Protein AF-A0A6P2E021-F1 (afdb_monomer_lite)

Radius of gyration: 16.38 Å; chains: 1; bounding box: 40×16×46 Å

Sequence (65 aa):
MKAIYGLAVIPFIGFLSGGAILSKVDPLFLGLPFLMVWNIAWMFISSGILAVIYWFDSHAEDAQP

Structure (mmCIF, N/CA/C/O backbone):
data_AF-A0A6P2E021-F1
#
_entry.id   AF-A0A6P2E021-F1
#
loop_
_atom_site.group_PDB
_atom_site.id
_atom_site.type_symbol
_atom_site.label_atom_id
_atom_site.label_alt_id
_atom_site.label_comp_id
_atom_site.label_asym_id
_atom_site.label_entity_id
_atom_site.label_seq_id
_atom_site.pdbx_PDB_ins_code
_atom_site.Cartn_x
_atom_site.Cartn_y
_atom_site.Cartn_z
_atom_site.occupancy
_atom_site.B_iso_or_equiv
_atom_site.auth_seq_id
_atom_site.auth_comp_id
_atom_site.auth_asym_id
_atom_site.auth_atom_id
_atom_site.pdbx_PDB_model_num
ATOM 1 N N . MET A 1 1 ? 4.672 -10.219 -24.373 1.00 51.34 1 MET A N 1
ATOM 2 C CA . MET A 1 1 ? 3.880 -9.106 -23.796 1.00 51.34 1 MET A CA 1
ATOM 3 C C . MET A 1 1 ? 2.447 -9.525 -23.396 1.00 51.34 1 MET A C 1
ATOM 5 O O . MET A 1 1 ? 1.495 -9.011 -23.963 1.00 51.34 1 MET A O 1
ATOM 9 N N . LYS A 1 2 ? 2.227 -10.475 -22.466 1.00 51.44 2 LYS A N 1
ATOM 10 C CA . LYS A 1 2 ? 0.844 -10.887 -22.082 1.00 51.44 2 LYS A CA 1
ATOM 11 C C . LYS A 1 2 ? 0.623 -11.110 -20.582 1.00 51.44 2 LYS A C 1
ATOM 13 O O . LYS A 1 2 ? -0.450 -10.788 -20.093 1.00 51.44 2 LYS A O 1
ATOM 18 N N . ALA A 1 3 ? 1.622 -11.597 -19.843 1.00 58.72 3 ALA A N 1
ATOM 19 C CA . ALA A 1 3 ? 1.466 -11.880 -18.410 1.00 58.72 3 ALA A CA 1
ATOM 20 C C . ALA A 1 3 ? 1.331 -10.609 -17.546 1.00 58.72 3 ALA A C 1
ATOM 22 O O . ALA A 1 3 ? 0.577 -10.599 -16.579 1.00 58.72 3 ALA A O 1
ATOM 23 N N . ILE A 1 4 ? 1.990 -9.515 -17.946 1.00 60.28 4 ILE A N 1
ATOM 24 C CA . ILE A 1 4 ? 1.993 -8.229 -17.229 1.00 60.28 4 ILE A CA 1
ATOM 25 C C . ILE A 1 4 ? 0.598 -7.582 -17.171 1.00 60.28 4 ILE A C 1
ATOM 27 O O . ILE A 1 4 ? 0.207 -7.067 -16.128 1.00 60.28 4 ILE A O 1
ATOM 31 N N . TYR A 1 5 ? -0.209 -7.691 -18.233 1.00 61.03 5 TYR A N 1
ATOM 32 C CA . TYR A 1 5 ? -1.594 -7.197 -18.220 1.00 61.03 5 TYR A CA 1
ATOM 33 C C . TYR A 1 5 ? -2.483 -7.941 -17.209 1.00 61.03 5 TYR A C 1
ATOM 35 O O . TYR A 1 5 ? -3.458 -7.374 -16.722 1.00 61.03 5 TYR A O 1
ATOM 43 N N . GLY A 1 6 ? -2.132 -9.178 -16.835 1.00 62.41 6 GLY A N 1
ATOM 44 C CA . GLY A 1 6 ? -2.821 -9.918 -15.775 1.00 62.41 6 GLY A CA 1
ATOM 45 C C . GLY A 1 6 ? -2.604 -9.315 -14.382 1.00 62.41 6 GLY A C 1
ATOM 46 O O . GLY A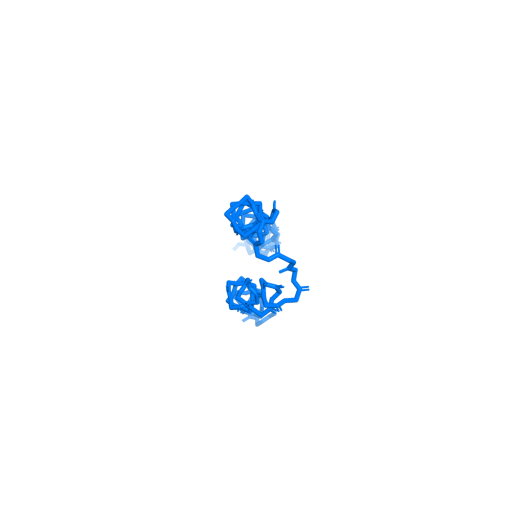 1 6 ? -3.521 -9.336 -13.563 1.00 62.41 6 GLY A O 1
ATOM 47 N N . LEU A 1 7 ? -1.438 -8.706 -14.124 1.00 66.25 7 LEU A N 1
ATOM 48 C CA . LEU A 1 7 ? -1.156 -8.039 -12.847 1.00 66.25 7 LEU A CA 1
ATOM 49 C C . LEU A 1 7 ? -2.005 -6.775 -12.653 1.00 66.25 7 LEU A C 1
ATOM 51 O O . LEU A 1 7 ? -2.323 -6.432 -11.519 1.00 66.25 7 LEU A O 1
ATOM 55 N N . ALA A 1 8 ? -2.437 -6.118 -13.734 1.00 66.38 8 ALA A N 1
ATOM 56 C CA . ALA A 1 8 ? -3.297 -4.935 -13.663 1.00 66.38 8 ALA A CA 1
ATOM 57 C C . ALA A 1 8 ? -4.725 -5.245 -13.166 1.00 66.38 8 ALA A C 1
ATOM 59 O O . ALA A 1 8 ? -5.418 -4.353 -12.683 1.00 66.38 8 ALA A O 1
ATOM 60 N N . VAL A 1 9 ? -5.163 -6.507 -13.227 1.00 71.50 9 VAL A N 1
ATOM 61 C CA . VAL A 1 9 ? -6.480 -6.932 -12.715 1.00 71.50 9 VAL A CA 1
ATOM 62 C C . VAL A 1 9 ? -6.472 -7.079 -11.186 1.00 71.50 9 VAL A C 1
ATOM 64 O O . VAL A 1 9 ? -7.502 -6.895 -10.536 1.00 71.50 9 VAL A O 1
ATOM 67 N N . ILE A 1 10 ? -5.306 -7.348 -10.591 1.00 75.62 10 ILE A N 1
ATOM 68 C CA . ILE A 1 10 ? -5.122 -7.526 -9.142 1.00 75.62 10 ILE A CA 1
ATOM 69 C C . ILE A 1 10 ? -5.602 -6.305 -8.333 1.00 75.62 10 ILE A C 1
ATOM 71 O O . ILE A 1 10 ? -6.425 -6.498 -7.434 1.00 75.62 10 ILE A O 1
ATOM 75 N N . PRO A 1 11 ? -5.185 -5.055 -8.636 1.00 72.81 11 PRO A N 1
ATOM 76 C CA . PRO A 1 11 ? -5.673 -3.881 -7.912 1.00 72.81 11 PRO A CA 1
ATOM 77 C C . PRO A 1 11 ? -7.184 -3.667 -8.056 1.00 72.81 11 PRO A C 1
ATOM 79 O O . PRO A 1 11 ? -7.816 -3.161 -7.132 1.00 72.81 11 PRO A O 1
ATOM 82 N N . PHE A 1 12 ? -7.795 -4.117 -9.155 1.00 74.50 12 PHE A N 1
ATOM 83 C CA . PHE A 1 12 ? -9.237 -3.987 -9.378 1.00 74.50 12 PHE A CA 1
ATOM 84 C C . PHE A 1 12 ? -10.057 -4.907 -8.460 1.00 74.50 12 PHE A C 1
ATOM 86 O O . PHE A 1 12 ? -11.002 -4.471 -7.801 1.00 74.50 12 PHE A O 1
ATOM 93 N N . ILE A 1 13 ? -9.651 -6.177 -8.355 1.00 79.38 13 ILE A N 1
ATOM 94 C CA . ILE A 1 13 ? -10.245 -7.148 -7.416 1.00 79.38 13 ILE A CA 1
ATOM 95 C C . ILE A 1 13 ? -10.021 -6.686 -5.971 1.00 79.38 13 ILE A C 1
ATOM 97 O O . ILE A 1 13 ? -10.881 -6.835 -5.097 1.00 79.38 13 ILE A O 1
ATOM 101 N N . GLY A 1 14 ? -8.870 -6.075 -5.726 1.00 73.44 14 GLY A N 1
ATOM 102 C CA . GLY A 1 14 ? -8.510 -5.508 -4.448 1.00 73.44 14 GLY A CA 1
ATOM 103 C C . GLY A 1 14 ? -9.378 -4.374 -3.949 1.00 73.44 14 GLY A C 1
ATOM 104 O O . GLY A 1 14 ? -9.848 -4.362 -2.809 1.00 73.44 14 GLY A O 1
ATOM 105 N N . PHE A 1 15 ? -9.645 -3.436 -4.843 1.00 74.00 15 PHE A N 1
ATOM 106 C CA . PHE A 1 15 ? -10.522 -2.320 -4.551 1.00 74.00 15 PHE A CA 1
ATOM 107 C C . PHE A 1 15 ? -11.951 -2.798 -4.231 1.00 74.00 15 PHE A C 1
ATOM 109 O O . PHE A 1 15 ? -12.567 -2.324 -3.277 1.00 74.00 15 PHE A O 1
ATOM 116 N N . LEU A 1 16 ? -12.449 -3.807 -4.959 1.00 76.38 16 LEU A N 1
ATOM 117 C CA . LEU A 1 16 ? -13.788 -4.384 -4.763 1.00 76.38 16 LEU A CA 1
ATOM 118 C C . LEU A 1 16 ? -13.919 -5.240 -3.492 1.00 76.38 16 LEU A C 1
ATOM 120 O O . LEU A 1 16 ? -14.994 -5.302 -2.892 1.00 76.38 16 LEU A O 1
ATOM 124 N N . SER A 1 17 ? -12.840 -5.882 -3.046 1.00 76.06 17 SER A N 1
ATOM 125 C CA . SER A 1 17 ? -12.862 -6.748 -1.857 1.00 76.06 17 SER A CA 1
ATOM 126 C C . SER A 1 17 ? -12.939 -5.980 -0.532 1.00 76.06 17 SER A C 1
ATOM 128 O O . SER A 1 17 ? -13.360 -6.558 0.471 1.00 76.06 17 SER A O 1
ATOM 130 N N . GLY A 1 18 ? -12.664 -4.670 -0.529 1.00 69.69 18 GLY A N 1
ATOM 131 C CA . GLY A 1 18 ? -12.770 -3.827 0.666 1.00 69.69 18 GLY A CA 1
ATOM 132 C C . GLY A 1 18 ? -14.159 -3.854 1.311 1.00 69.69 18 GLY A C 1
ATOM 133 O O . GLY A 1 18 ? -14.266 -4.031 2.521 1.00 69.69 18 GLY A O 1
ATOM 134 N N . GLY A 1 19 ? -15.230 -3.777 0.513 1.00 70.69 19 GLY A N 1
ATOM 135 C CA . GLY A 1 19 ? -16.610 -3.831 1.019 1.00 70.69 19 GLY A CA 1
ATOM 136 C C . GLY A 1 19 ? -17.057 -5.229 1.470 1.00 70.69 19 GLY A C 1
ATOM 137 O O . GLY A 1 19 ? -17.785 -5.372 2.455 1.00 70.69 19 GLY A O 1
ATOM 138 N N . ALA A 1 20 ? -16.586 -6.279 0.791 1.00 70.44 20 ALA A N 1
ATOM 139 C CA . ALA A 1 20 ? -16.898 -7.664 1.149 1.00 70.44 20 ALA A CA 1
ATOM 140 C C . ALA A 1 20 ? -16.250 -8.074 2.481 1.00 70.44 20 ALA A C 1
ATOM 142 O O . ALA A 1 20 ? -16.868 -8.780 3.280 1.00 70.44 20 ALA A O 1
ATOM 143 N N . ILE A 1 21 ? -15.025 -7.604 2.738 1.00 67.88 21 ILE A N 1
ATOM 144 C CA . ILE A 1 21 ? -14.323 -7.851 4.000 1.00 67.88 21 ILE A CA 1
ATOM 145 C C . ILE A 1 21 ? -14.928 -6.984 5.108 1.00 67.88 21 ILE A C 1
ATOM 147 O O . ILE A 1 21 ? -15.188 -7.512 6.185 1.00 67.88 21 ILE A O 1
ATOM 151 N N . LEU A 1 22 ? -15.277 -5.721 4.819 1.00 67.06 22 LEU A N 1
ATOM 152 C CA . LEU A 1 22 ? -15.964 -4.819 5.755 1.00 67.06 22 LEU A CA 1
ATOM 153 C C . LEU A 1 22 ? -17.269 -5.413 6.310 1.00 67.06 22 LEU A C 1
ATOM 155 O O . LEU A 1 22 ? -17.614 -5.181 7.459 1.00 67.06 22 LEU A O 1
ATOM 159 N N . SER A 1 23 ? -17.969 -6.219 5.510 1.00 67.62 23 SER A N 1
ATOM 160 C CA . SER A 1 23 ? -19.210 -6.897 5.914 1.00 67.62 23 SER A CA 1
ATOM 161 C C . SER A 1 23 ? -18.990 -8.060 6.897 1.00 67.62 23 SER A C 1
ATOM 163 O O . SER A 1 23 ? -19.952 -8.561 7.476 1.00 67.62 23 SER A O 1
ATOM 165 N N . LYS A 1 24 ? -17.747 -8.538 7.051 1.00 72.00 24 LYS A N 1
ATOM 166 C CA . LYS A 1 24 ? -17.375 -9.636 7.961 1.00 72.00 24 LYS A CA 1
ATOM 167 C C . LYS A 1 24 ? -16.613 -9.177 9.205 1.00 72.00 24 LYS A C 1
ATOM 169 O O . LYS A 1 24 ? -16.539 -9.945 10.159 1.00 72.00 24 LYS A O 1
ATOM 174 N N . VAL A 1 25 ? -16.049 -7.971 9.202 1.00 64.94 25 VAL A N 1
ATOM 175 C CA . VAL A 1 25 ? -15.444 -7.349 10.389 1.00 64.94 25 VAL A CA 1
ATOM 176 C C . VAL A 1 25 ? -16.447 -6.433 11.078 1.00 64.94 25 VAL A C 1
ATOM 178 O O . VAL A 1 25 ? -17.238 -5.757 10.431 1.00 64.94 25 VAL A O 1
ATOM 181 N N . ASP A 1 26 ? -16.405 -6.423 12.407 1.00 61.50 26 ASP A N 1
ATOM 182 C CA . ASP A 1 26 ? -17.327 -5.661 13.242 1.00 61.50 26 ASP A CA 1
ATOM 183 C C . ASP A 1 26 ? -17.281 -4.151 12.888 1.00 61.50 26 ASP A C 1
ATOM 185 O O . ASP A 1 26 ? -16.226 -3.515 13.048 1.00 61.50 26 ASP A O 1
ATOM 189 N N . PRO A 1 27 ? -18.387 -3.546 12.402 1.00 63.47 27 PRO A N 1
ATOM 190 C CA . PRO A 1 27 ? -18.397 -2.169 11.896 1.00 63.47 27 PRO A CA 1
ATOM 191 C C . PRO A 1 27 ? -18.019 -1.132 12.957 1.00 63.47 27 PRO A C 1
ATOM 193 O O . PRO A 1 27 ? -17.498 -0.066 12.625 1.00 63.47 27 PRO A O 1
ATOM 196 N N . LEU A 1 28 ? -18.279 -1.448 14.229 1.00 60.06 28 LEU A N 1
ATOM 197 C CA . LEU A 1 28 ? -18.184 -0.505 15.340 1.00 60.06 28 LEU A CA 1
ATOM 198 C C . LEU A 1 28 ? -16.747 -0.229 15.801 1.00 60.06 28 LEU A C 1
ATOM 200 O O . LEU A 1 28 ? -16.479 0.854 16.314 1.00 60.06 28 LEU A O 1
ATOM 204 N N . PHE A 1 29 ? -15.827 -1.180 15.617 1.00 57.44 29 PHE A N 1
ATOM 205 C CA . PHE A 1 29 ? -14.444 -1.051 16.098 1.00 57.44 29 PHE A CA 1
ATOM 206 C C . PHE A 1 29 ? -13.435 -0.780 14.986 1.00 57.44 29 PHE A C 1
ATOM 208 O O . PHE A 1 29 ? -12.383 -0.200 15.248 1.00 57.44 29 PHE A O 1
ATOM 215 N N . LEU A 1 30 ? -13.740 -1.175 13.747 1.00 63.59 30 LEU A N 1
ATOM 216 C CA . LEU A 1 30 ? -12.765 -1.134 12.661 1.00 63.59 30 LEU A CA 1
ATOM 217 C C . LEU A 1 30 ? -13.271 -0.486 11.374 1.00 63.59 30 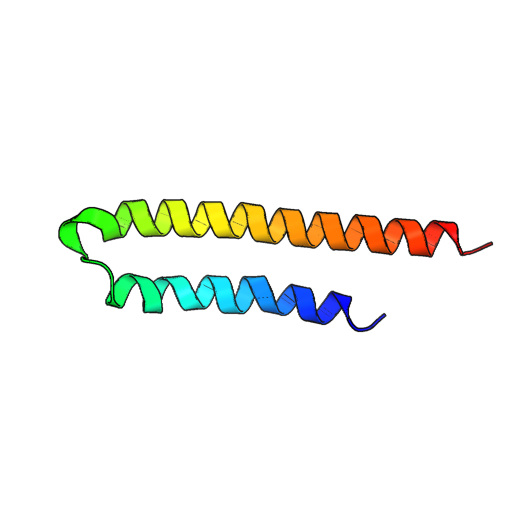LEU A C 1
ATOM 219 O O . LEU A 1 30 ? -12.446 -0.249 10.514 1.00 63.59 30 LEU A O 1
ATOM 223 N N . GLY A 1 31 ? -14.544 -0.109 11.218 1.00 63.78 31 GLY A N 1
ATOM 224 C CA . GLY A 1 31 ? -15.073 0.294 9.905 1.00 63.78 31 GLY A CA 1
ATOM 225 C C . GLY A 1 31 ? -14.299 1.419 9.186 1.00 63.78 31 GLY A C 1
ATOM 226 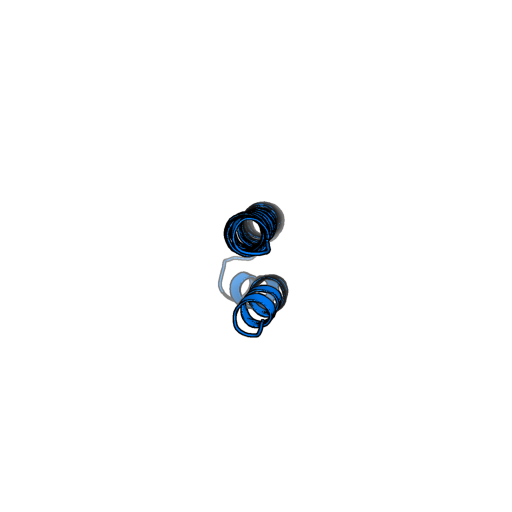O O . GLY A 1 31 ? -13.862 1.253 8.048 1.00 63.78 31 GLY A O 1
ATOM 227 N N . LEU A 1 32 ? -14.070 2.545 9.871 1.00 71.56 32 LEU A N 1
ATOM 228 C CA . LEU A 1 32 ? -13.284 3.685 9.367 1.00 71.56 32 LEU A CA 1
ATOM 229 C C . LEU A 1 32 ? -11.764 3.412 9.286 1.00 71.56 32 LEU A C 1
ATOM 231 O O . LEU A 1 32 ? -11.192 3.590 8.208 1.00 71.56 32 LEU A O 1
ATOM 235 N N . PRO A 1 33 ? -11.082 2.962 10.361 1.00 78.38 33 PRO A N 1
ATOM 236 C CA . PRO A 1 33 ? -9.639 2.711 10.309 1.00 78.38 33 PRO A CA 1
ATOM 237 C C . PRO A 1 33 ? -9.260 1.518 9.412 1.00 78.38 33 PRO A C 1
ATOM 239 O O . PRO A 1 33 ? -8.196 1.539 8.797 1.00 78.38 33 PRO A O 1
ATOM 242 N N . PHE A 1 34 ? -10.129 0.513 9.259 1.00 77.50 34 PHE A N 1
ATOM 243 C CA . PHE A 1 34 ? -9.926 -0.617 8.347 1.00 77.50 34 PHE A CA 1
ATOM 244 C C . PHE A 1 34 ? -9.879 -0.154 6.900 1.00 77.50 34 PHE A C 1
ATOM 246 O O . PHE A 1 34 ? -8.960 -0.535 6.187 1.00 77.50 34 PHE A O 1
ATOM 253 N N . LEU A 1 35 ? -10.816 0.697 6.468 1.00 77.69 35 LEU A N 1
ATOM 254 C CA . LEU A 1 35 ? -10.803 1.219 5.102 1.00 77.69 35 LEU A CA 1
ATOM 255 C C . LEU A 1 35 ? -9.543 2.044 4.816 1.00 77.69 35 LEU A C 1
ATOM 257 O O . LEU A 1 35 ? -9.009 1.950 3.713 1.00 77.69 35 LEU A O 1
ATOM 261 N N . MET A 1 36 ? -9.026 2.793 5.797 1.00 81.62 36 MET A N 1
ATOM 262 C CA . MET A 1 36 ? -7.759 3.521 5.648 1.00 81.62 36 MET A CA 1
ATOM 263 C C . MET A 1 36 ? -6.571 2.564 5.492 1.00 81.62 36 MET A C 1
ATOM 265 O O . MET A 1 36 ? -5.801 2.706 4.545 1.00 81.62 36 MET A O 1
ATOM 269 N N . VAL A 1 37 ? -6.444 1.558 6.367 1.00 83.56 37 VAL A N 1
ATOM 270 C CA . VAL A 1 37 ? -5.380 0.540 6.265 1.00 83.56 37 VAL A CA 1
ATOM 271 C C . VAL A 1 37 ? -5.504 -0.252 4.963 1.00 83.56 37 VAL A C 1
ATOM 273 O O . VAL A 1 37 ? -4.502 -0.502 4.299 1.00 83.56 37 VAL A O 1
ATOM 276 N N . TRP A 1 38 ? -6.727 -0.595 4.562 1.00 80.88 38 TRP A N 1
ATOM 277 C CA . TRP A 1 38 ? -7.031 -1.284 3.312 1.00 80.88 38 TRP A CA 1
ATOM 278 C C . TRP A 1 38 ? -6.596 -0.461 2.099 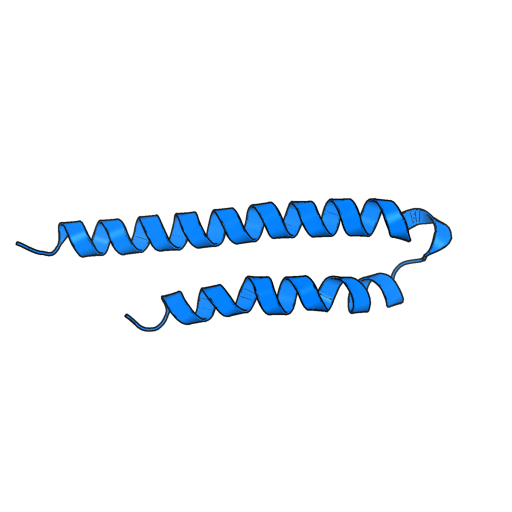1.00 80.88 38 TRP A C 1
ATOM 280 O O . TRP A 1 38 ? -5.926 -0.979 1.210 1.00 80.88 38 TRP A O 1
ATOM 290 N N . ASN A 1 39 ? -6.918 0.835 2.076 1.00 83.31 39 ASN A N 1
ATOM 291 C CA . ASN A 1 39 ? -6.524 1.733 0.994 1.00 83.31 39 ASN A CA 1
ATOM 292 C C . ASN A 1 39 ? -4.997 1.892 0.916 1.00 83.31 39 ASN A C 1
ATOM 294 O O . ASN A 1 39 ? -4.429 1.787 -0.168 1.00 83.31 39 ASN A O 1
ATOM 298 N N . ILE A 1 40 ? -4.326 2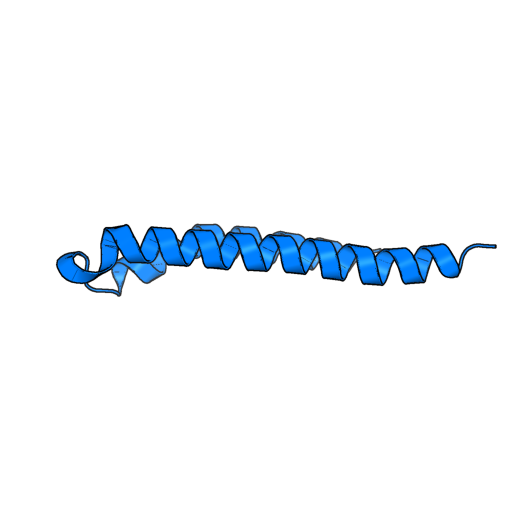.041 2.064 1.00 87.94 40 ILE A N 1
ATOM 299 C CA . ILE A 1 40 ? -2.861 2.108 2.146 1.00 87.94 40 ILE A CA 1
ATOM 300 C C . ILE A 1 40 ? -2.222 0.798 1.662 1.00 87.94 40 ILE A C 1
ATOM 302 O O . ILE A 1 40 ? -1.289 0.834 0.861 1.00 87.94 40 ILE A O 1
ATOM 306 N N . ALA A 1 41 ? -2.733 -0.361 2.088 1.00 86.44 41 ALA A N 1
ATOM 307 C CA . ALA A 1 41 ? -2.256 -1.659 1.616 1.00 86.44 41 ALA A CA 1
ATOM 308 C C . ALA A 1 41 ? -2.379 -1.771 0.089 1.00 86.44 41 ALA A C 1
ATOM 310 O O . ALA A 1 41 ? -1.420 -2.163 -0.577 1.00 86.44 41 ALA A O 1
ATOM 311 N N . TRP A 1 42 ? -3.510 -1.342 -0.481 1.00 83.31 42 TRP A N 1
ATOM 312 C CA . TRP A 1 42 ? -3.696 -1.299 -1.933 1.00 83.31 42 TRP A CA 1
ATOM 313 C C . TRP A 1 42 ? -2.770 -0.317 -2.641 1.00 83.31 42 TRP A C 1
ATOM 315 O O . TRP A 1 42 ? -2.261 -0.659 -3.706 1.00 83.31 42 TRP A O 1
ATOM 325 N N . MET A 1 43 ? -2.491 0.844 -2.048 1.00 87.44 43 MET A N 1
ATOM 326 C CA . MET A 1 43 ? -1.528 1.813 -2.577 1.00 87.44 43 MET A CA 1
ATOM 327 C C . MET A 1 43 ? -0.122 1.205 -2.691 1.00 87.44 43 MET A C 1
ATOM 329 O O . MET A 1 43 ? 0.550 1.353 -3.717 1.00 87.44 43 MET A O 1
ATOM 333 N N . PHE A 1 44 ? 0.319 0.474 -1.662 1.00 89.38 44 PHE A N 1
ATOM 334 C CA . PHE A 1 44 ? 1.603 -0.227 -1.696 1.00 89.38 44 PHE A CA 1
ATOM 335 C C . PHE A 1 44 ? 1.606 -1.375 -2.706 1.00 89.38 44 PHE A C 1
ATOM 337 O O . PHE A 1 44 ? 2.576 -1.516 -3.448 1.00 89.38 44 PHE A O 1
ATOM 344 N N . ILE A 1 45 ? 0.523 -2.154 -2.792 1.00 85.81 45 ILE A N 1
ATOM 345 C CA . ILE A 1 45 ? 0.401 -3.244 -3.769 1.00 85.81 45 ILE A CA 1
ATOM 346 C C . ILE A 1 45 ? 0.442 -2.698 -5.201 1.00 85.81 45 ILE A C 1
ATOM 348 O O . ILE A 1 45 ? 1.178 -3.236 -6.025 1.00 85.81 45 ILE A O 1
ATOM 352 N N . SER A 1 46 ? -0.279 -1.616 -5.513 1.00 82.75 46 SER A N 1
ATOM 353 C CA . SER A 1 46 ? -0.260 -1.023 -6.858 1.00 82.75 46 SER A CA 1
ATOM 354 C C . SER A 1 46 ? 1.114 -0.468 -7.226 1.00 82.75 46 SER A C 1
ATOM 356 O O . SER A 1 46 ? 1.577 -0.675 -8.346 1.00 82.75 46 SER A O 1
ATOM 358 N N . SER A 1 47 ? 1.783 0.193 -6.275 1.00 86.62 47 SER A N 1
ATOM 359 C CA . SER A 1 47 ? 3.150 0.687 -6.462 1.00 86.62 47 SER A CA 1
ATOM 360 C C . SER A 1 47 ? 4.131 -0.468 -6.691 1.00 86.62 47 SER A C 1
ATOM 362 O O . SER A 1 47 ? 4.907 -0.448 -7.644 1.00 86.62 47 SER A O 1
ATOM 364 N N . GLY A 1 48 ? 4.033 -1.532 -5.888 1.00 87.50 48 GLY A N 1
ATOM 365 C CA . GLY A 1 48 ? 4.840 -2.740 -6.046 1.00 87.50 48 GLY A CA 1
ATOM 366 C C . GLY A 1 48 ? 4.607 -3.437 -7.386 1.00 87.50 48 GLY A C 1
ATOM 367 O O . GLY A 1 48 ? 5.566 -3.851 -8.026 1.00 87.50 48 GLY A O 1
ATOM 368 N N . ILE A 1 49 ? 3.359 -3.512 -7.857 1.00 83.31 49 ILE A N 1
ATOM 369 C CA . ILE A 1 49 ? 3.031 -4.068 -9.177 1.00 83.31 49 ILE A CA 1
ATOM 370 C C . ILE A 1 49 ? 3.703 -3.256 -10.287 1.00 83.31 49 ILE A C 1
ATOM 372 O O . ILE A 1 49 ? 4.353 -3.845 -11.143 1.00 83.31 49 ILE A O 1
ATOM 376 N N . LEU A 1 50 ? 3.598 -1.924 -10.262 1.00 81.19 50 LEU A N 1
ATOM 377 C CA . LEU A 1 50 ? 4.275 -1.053 -11.232 1.00 81.19 50 LEU A CA 1
ATOM 378 C C . LEU A 1 50 ? 5.798 -1.211 -11.182 1.00 81.19 50 LEU A C 1
ATOM 380 O O . LEU A 1 50 ? 6.426 -1.298 -12.231 1.00 81.19 50 LEU A O 1
ATOM 384 N N . ALA A 1 51 ? 6.385 -1.308 -9.988 1.00 84.44 51 ALA A N 1
ATOM 385 C CA . ALA A 1 51 ? 7.820 -1.527 -9.822 1.00 84.44 51 ALA A CA 1
ATOM 386 C C . ALA A 1 51 ? 8.268 -2.892 -10.371 1.00 84.44 51 ALA A C 1
ATOM 388 O O . ALA A 1 51 ? 9.286 -2.973 -11.053 1.00 84.44 51 ALA A O 1
ATOM 389 N N . VAL A 1 52 ? 7.497 -3.956 -10.124 1.00 83.12 52 VAL A N 1
ATOM 390 C CA . VAL A 1 52 ? 7.756 -5.292 -10.685 1.00 83.12 52 VAL A CA 1
ATOM 391 C C . VAL A 1 52 ? 7.640 -5.260 -12.205 1.00 83.12 52 VAL A C 1
ATOM 393 O O . VAL A 1 52 ? 8.505 -5.798 -12.887 1.00 83.12 52 VAL A O 1
ATOM 396 N N . ILE A 1 53 ? 6.610 -4.604 -12.745 1.00 79.31 53 ILE A N 1
ATOM 397 C CA . ILE A 1 53 ? 6.442 -4.438 -14.192 1.00 79.31 53 ILE A CA 1
ATOM 398 C C . ILE A 1 53 ? 7.645 -3.706 -14.781 1.00 79.31 53 ILE A C 1
ATOM 400 O O . ILE A 1 53 ? 8.238 -4.219 -15.720 1.00 79.31 53 ILE A O 1
ATOM 404 N N . TYR A 1 54 ? 8.038 -2.573 -14.200 1.00 77.25 54 TYR A N 1
ATOM 405 C CA . TYR A 1 54 ? 9.178 -1.785 -14.660 1.00 77.25 54 TYR A CA 1
ATOM 406 C C . TYR A 1 54 ? 10.489 -2.573 -14.605 1.00 77.25 54 TYR A C 1
ATOM 408 O O . TYR A 1 54 ? 11.273 -2.520 -15.540 1.00 77.25 54 TYR A O 1
ATOM 416 N N . TRP A 1 55 ? 10.716 -3.353 -13.545 1.00 78.69 55 TRP A N 1
ATOM 417 C CA . TRP A 1 55 ? 11.909 -4.190 -13.425 1.00 78.69 55 TRP A CA 1
ATOM 418 C C . TRP A 1 55 ? 11.956 -5.296 -14.486 1.00 78.69 55 TRP A C 1
ATOM 420 O O . TRP A 1 55 ? 13.014 -5.571 -15.042 1.00 78.69 55 TRP A O 1
ATOM 430 N N . PHE A 1 56 ? 10.821 -5.925 -14.796 1.00 72.94 56 PHE A N 1
ATOM 431 C CA . PHE A 1 56 ? 10.752 -6.922 -15.868 1.00 72.94 56 PHE A CA 1
ATOM 432 C C . PHE A 1 56 ? 10.832 -6.303 -17.270 1.00 72.94 56 PHE A C 1
ATOM 434 O O . PHE A 1 56 ? 11.366 -6.944 -18.172 1.00 72.94 56 PHE A O 1
ATOM 441 N N . ASP A 1 57 ? 10.303 -5.093 -17.457 1.00 69.69 57 ASP A N 1
ATOM 442 C CA . ASP A 1 57 ? 10.331 -4.367 -18.731 1.00 69.69 57 ASP A CA 1
ATOM 443 C C . ASP A 1 57 ? 11.726 -3.797 -19.025 1.00 69.69 57 ASP A C 1
ATOM 445 O O . ASP A 1 57 ? 12.224 -3.955 -20.135 1.00 69.69 57 ASP A O 1
ATOM 449 N N . SER A 1 58 ? 12.432 -3.276 -18.014 1.00 62.72 58 SER A N 1
ATOM 450 C CA . SER A 1 58 ? 13.819 -2.819 -18.168 1.00 62.72 58 SER A CA 1
ATOM 451 C C . SER A 1 58 ? 14.748 -3.962 -18.597 1.00 62.72 58 SER A C 1
ATOM 453 O O . SER A 1 58 ? 15.549 -3.795 -19.504 1.00 62.72 58 SER A O 1
ATOM 455 N N . HIS A 1 59 ? 14.570 -5.167 -18.037 1.00 58.28 59 HIS A N 1
ATOM 456 C CA . HIS A 1 59 ? 15.312 -6.360 -18.476 1.00 58.28 59 HIS A CA 1
ATOM 457 C C . HIS A 1 59 ? 14.957 -6.808 -19.905 1.00 58.28 59 HIS A C 1
ATOM 459 O O . HIS A 1 59 ? 15.707 -7.579 -20.506 1.00 58.28 59 HIS A O 1
ATOM 465 N N . ALA A 1 60 ? 13.806 -6.385 -20.441 1.00 56.78 60 ALA A N 1
ATOM 466 C CA . ALA A 1 60 ? 13.421 -6.643 -21.824 1.00 56.78 60 ALA A CA 1
ATOM 467 C C . ALA A 1 60 ? 14.003 -5.592 -22.789 1.00 56.78 60 ALA A C 1
ATOM 469 O O . ALA A 1 60 ? 14.401 -5.968 -23.891 1.00 56.78 60 ALA A O 1
ATOM 470 N N . GLU A 1 61 ? 14.106 -4.319 -22.382 1.00 54.66 61 GLU A N 1
ATOM 471 C CA . GLU A 1 61 ? 14.786 -3.260 -23.151 1.00 54.66 61 GLU A CA 1
ATOM 472 C C . GLU A 1 61 ? 16.307 -3.474 -23.230 1.00 54.66 61 GLU A C 1
ATOM 474 O O . GLU A 1 61 ? 16.887 -3.272 -24.296 1.00 54.66 61 GLU A O 1
ATOM 479 N N . ASP A 1 62 ? 16.940 -4.002 -22.176 1.00 53.47 62 ASP A N 1
ATOM 480 C CA . ASP A 1 62 ? 18.369 -4.372 -22.173 1.00 53.47 62 ASP A CA 1
ATOM 481 C C . ASP A 1 62 ? 18.716 -5.479 -23.199 1.00 53.47 62 ASP A C 1
ATOM 483 O O . ASP A 1 62 ? 19.887 -5.735 -23.491 1.00 53.47 62 ASP A O 1
ATOM 487 N N . ALA A 1 63 ? 17.700 -6.158 -23.745 1.00 52.50 63 ALA A N 1
ATOM 488 C CA . ALA A 1 63 ? 17.831 -7.227 -24.731 1.00 52.50 63 ALA A CA 1
ATOM 489 C C . ALA A 1 63 ? 17.542 -6.784 -26.178 1.00 52.50 63 ALA A C 1
ATOM 491 O O . ALA A 1 63 ? 17.543 -7.640 -27.071 1.00 52.50 63 ALA A O 1
ATOM 492 N N . GLN A 1 64 ? 17.298 -5.492 -26.4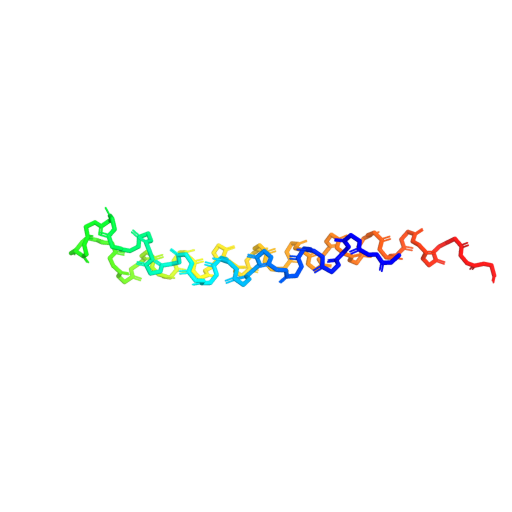38 1.00 43.69 64 GLN A N 1
ATOM 493 C CA . GLN A 1 64 ? 17.071 -4.993 -27.796 1.00 43.69 64 GLN A CA 1
ATOM 494 C C . GLN A 1 64 ? 18.317 -4.239 -28.326 1.00 43.69 64 GLN A C 1
ATOM 496 O O . GLN A 1 64 ? 18.665 -3.199 -27.770 1.00 43.69 64 GLN A O 1
ATOM 501 N N . PRO A 1 65 ? 19.018 -4.783 -29.349 1.00 47.72 65 PRO A N 1
ATOM 502 C CA . PRO A 1 65 ? 20.268 -4.239 -29.899 1.00 47.72 65 PRO A CA 1
ATOM 503 C C . PRO A 1 65 ? 20.088 -2.984 -30.763 1.00 47.72 65 PRO A C 1
ATOM 505 O O . PRO A 1 65 ? 18.990 -2.801 -31.342 1.00 47.72 65 PRO A O 1
#

Foldseek 3Di:
DPVLVVLVCVLVVLVVCLVVVLVVDDCPPPVVVSVVVSVVVSVVSVVVSVVVVVVVVVVVVVPDD

pLDDT: mean 71.13, std 11.28, range [43.69, 89.38]

Secondary structure (DSSP, 8-state):
--HHHHHTHHHHHHHHHHHHHHTTS-HHHHHHHHHHHHHHHHHHHHHHHHHHHHHHHHHHHTT--